Protein AF-A0AAW1IS17-F1 (afdb_monomer)

Structure (mmCIF, N/CA/C/O backbone):
data_AF-A0AAW1IS17-F1
#
_entry.id   AF-A0AAW1IS17-F1
#
loop_
_atom_site.group_PDB
_atom_site.id
_atom_site.type_symbol
_atom_site.label_atom_id
_atom_site.label_alt_id
_atom_site.label_comp_id
_atom_site.label_asym_id
_atom_site.label_entity_id
_atom_site.label_seq_id
_atom_site.pdbx_PDB_ins_code
_atom_site.Cartn_x
_atom_site.Cartn_y
_atom_site.Cartn_z
_atom_site.occupancy
_atom_site.B_iso_or_equiv
_atom_site.auth_seq_id
_atom_site.auth_comp_id
_atom_site.auth_asym_id
_atom_site.auth_atom_id
_atom_site.pdbx_PDB_model_num
ATOM 1 N N . MET A 1 1 ? 43.940 -13.038 4.311 1.00 42.09 1 MET A N 1
ATOM 2 C CA . MET A 1 1 ? 43.296 -12.268 5.399 1.00 42.09 1 MET A CA 1
ATOM 3 C C . MET A 1 1 ? 42.257 -11.357 4.765 1.00 42.09 1 MET A C 1
ATOM 5 O O . MET A 1 1 ? 42.632 -10.518 3.959 1.00 42.09 1 MET A O 1
ATOM 9 N N . GLN A 1 2 ? 40.967 -11.583 5.023 1.00 43.78 2 GLN A N 1
ATOM 10 C CA . GLN A 1 2 ? 39.896 -10.713 4.525 1.00 43.78 2 GLN A CA 1
ATOM 11 C C . GLN A 1 2 ? 39.738 -9.530 5.488 1.00 43.78 2 GLN A C 1
ATOM 13 O O . GLN A 1 2 ? 39.566 -9.728 6.689 1.00 43.78 2 GLN A O 1
ATOM 18 N N . ASN A 1 3 ? 39.851 -8.306 4.970 1.00 50.44 3 ASN A N 1
ATOM 19 C CA . ASN A 1 3 ? 39.680 -7.083 5.749 1.00 50.44 3 ASN A CA 1
ATOM 20 C C . ASN A 1 3 ? 38.184 -6.792 5.908 1.00 50.44 3 ASN A C 1
ATOM 22 O O . ASN A 1 3 ? 37.536 -6.350 4.962 1.00 50.44 3 ASN A O 1
ATOM 26 N N . TYR A 1 4 ? 37.642 -7.023 7.101 1.00 58.69 4 TYR A N 1
ATOM 27 C CA . TYR A 1 4 ? 36.274 -6.636 7.434 1.00 58.69 4 TYR A CA 1
ATOM 28 C C . TYR A 1 4 ? 36.245 -5.157 7.822 1.00 58.69 4 TYR A C 1
ATOM 30 O O . TYR A 1 4 ? 36.807 -4.748 8.838 1.00 58.69 4 TYR A O 1
ATOM 38 N N . THR A 1 5 ? 35.610 -4.327 6.995 1.00 62.66 5 THR A N 1
ATOM 39 C CA . THR A 1 5 ? 35.430 -2.904 7.290 1.00 62.66 5 THR A CA 1
ATOM 40 C C . THR A 1 5 ? 34.110 -2.677 8.014 1.00 62.66 5 THR A C 1
ATOM 42 O O . THR A 1 5 ? 33.048 -2.958 7.465 1.00 62.66 5 THR A O 1
ATOM 45 N N . ASN A 1 6 ? 34.164 -2.100 9.214 1.00 64.94 6 ASN A N 1
ATOM 46 C CA . ASN A 1 6 ? 32.971 -1.657 9.937 1.00 64.94 6 ASN A CA 1
ATOM 47 C C . ASN A 1 6 ? 32.230 -0.574 9.126 1.00 64.94 6 ASN A C 1
ATOM 49 O O . ASN A 1 6 ? 32.788 0.497 8.856 1.00 64.94 6 ASN A O 1
ATOM 53 N N . VAL A 1 7 ? 30.989 -0.870 8.724 1.00 59.91 7 VAL A N 1
ATOM 54 C CA . VAL A 1 7 ? 30.195 -0.055 7.783 1.00 59.91 7 VAL A CA 1
ATOM 55 C C . VAL A 1 7 ? 29.548 1.155 8.471 1.00 59.91 7 VAL A C 1
ATOM 57 O O . VAL A 1 7 ? 29.476 2.234 7.883 1.00 59.91 7 VAL A O 1
ATOM 60 N N . CYS A 1 8 ? 29.181 1.045 9.750 1.00 58.28 8 CYS A N 1
ATOM 61 C CA . CYS A 1 8 ? 28.569 2.145 10.495 1.00 58.28 8 CYS A CA 1
ATOM 62 C C . CYS A 1 8 ? 29.618 2.984 11.236 1.00 58.28 8 CYS A C 1
ATOM 64 O O . CYS A 1 8 ? 29.927 2.743 12.400 1.00 58.28 8 CYS A O 1
ATOM 66 N N . LYS A 1 9 ? 30.154 4.008 10.564 1.00 62.81 9 LYS A N 1
ATOM 67 C CA . LYS A 1 9 ? 30.855 5.121 11.225 1.00 62.81 9 LYS A CA 1
ATOM 68 C C . LYS A 1 9 ? 29.929 6.336 11.263 1.00 62.81 9 LYS A C 1
ATOM 70 O O . LYS A 1 9 ? 29.295 6.650 10.257 1.00 62.81 9 LYS A O 1
ATOM 75 N N . LYS A 1 10 ? 29.863 7.017 12.411 1.00 62.22 10 LYS A N 1
ATOM 76 C CA . LYS A 1 10 ? 29.112 8.272 12.579 1.00 62.22 10 LYS A CA 1
ATOM 77 C C . LYS A 1 10 ? 29.570 9.279 11.507 1.00 62.22 10 LYS A C 1
ATOM 79 O O . LYS A 1 10 ? 30.773 9.445 11.319 1.00 62.22 10 LYS A O 1
ATOM 84 N N . SER A 1 11 ? 28.618 9.899 10.806 1.00 64.88 11 SER A N 1
ATOM 85 C CA . SER A 1 11 ? 28.838 10.959 9.799 1.00 64.88 11 SER A CA 1
ATOM 86 C C . SER A 1 11 ? 29.389 10.551 8.421 1.00 64.88 11 SER A C 1
ATOM 88 O O . SER A 1 11 ? 29.973 11.389 7.738 1.00 64.88 11 SER A O 1
ATOM 90 N N . LYS A 1 12 ? 29.202 9.306 7.961 1.00 67.19 12 LYS A N 1
ATOM 91 C CA . LYS A 1 12 ? 29.369 9.002 6.527 1.00 67.19 12 LYS A CA 1
ATOM 92 C C . LYS A 1 12 ? 28.082 9.307 5.766 1.00 67.19 12 LYS A C 1
ATOM 94 O O . LYS A 1 12 ? 27.038 8.747 6.093 1.00 67.19 12 LYS A O 1
ATOM 99 N N . ASP A 1 13 ? 28.179 10.140 4.733 1.00 68.31 13 ASP A N 1
ATOM 100 C CA . ASP A 1 13 ? 27.081 10.346 3.792 1.00 68.31 13 ASP A CA 1
ATOM 101 C C . ASP A 1 13 ? 26.709 9.029 3.110 1.00 68.31 13 ASP A C 1
ATOM 103 O O . ASP A 1 13 ? 27.579 8.258 2.701 1.00 68.31 13 ASP A O 1
ATOM 107 N N . PHE A 1 14 ? 25.407 8.790 2.946 1.00 64.88 14 PHE A N 1
ATOM 108 C CA . PHE A 1 14 ? 24.859 7.574 2.334 1.00 64.88 14 PHE A CA 1
ATOM 109 C C . PHE A 1 14 ? 25.499 7.264 0.968 1.00 64.88 14 PHE A C 1
ATOM 111 O O . PHE A 1 14 ? 25.840 6.121 0.670 1.00 64.88 14 PHE A O 1
ATOM 118 N N . LYS A 1 15 ? 25.785 8.312 0.186 1.00 64.06 15 LYS A N 1
ATOM 119 C CA . LYS A 1 15 ? 26.452 8.229 -1.124 1.00 64.06 15 LYS A CA 1
ATOM 120 C C . LYS A 1 15 ? 27.902 7.727 -1.051 1.00 64.06 15 LYS A C 1
ATOM 122 O O . LYS A 1 15 ? 28.405 7.170 -2.019 1.00 64.06 15 LYS A O 1
ATOM 127 N N . ALA A 1 16 ? 28.574 7.913 0.086 1.00 62.53 16 ALA A N 1
ATOM 128 C CA . ALA A 1 16 ? 29.955 7.492 0.319 1.00 62.53 16 A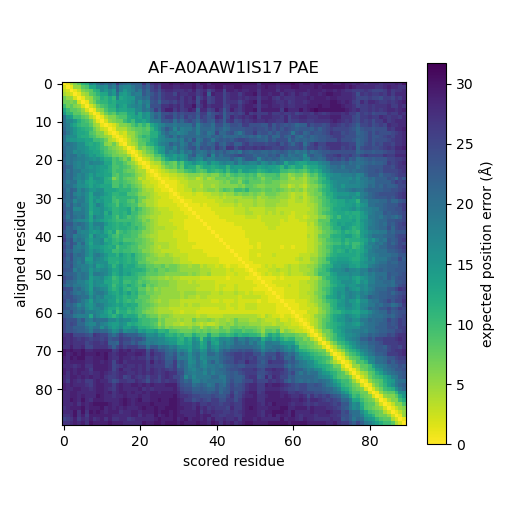LA A CA 1
ATOM 129 C C . ALA A 1 16 ? 30.069 6.064 0.887 1.00 62.53 16 ALA A C 1
ATOM 131 O O . ALA A 1 16 ? 31.178 5.540 1.002 1.00 62.53 16 ALA A O 1
ATOM 132 N N . ILE A 1 17 ? 28.949 5.438 1.274 1.00 65.50 17 ILE A N 1
ATOM 133 C CA . ILE A 1 17 ? 28.928 4.074 1.823 1.00 65.50 17 ILE A CA 1
ATOM 134 C C . ILE A 1 17 ? 28.922 3.034 0.696 1.00 65.50 17 ILE A C 1
ATOM 136 O O . ILE A 1 17 ? 29.561 1.993 0.840 1.00 65.50 17 ILE A O 1
ATOM 140 N N . ASN A 1 18 ? 28.276 3.321 -0.440 1.00 61.78 18 ASN A N 1
ATOM 141 C CA . ASN A 1 18 ? 28.379 2.492 -1.638 1.00 61.78 18 ASN A CA 1
ATOM 142 C C . ASN A 1 18 ? 27.985 3.294 -2.902 1.00 61.78 18 ASN A C 1
ATOM 144 O O . ASN A 1 18 ? 26.804 3.602 -3.062 1.00 61.78 18 ASN A O 1
ATOM 148 N N . PRO A 1 19 ? 28.913 3.617 -3.826 1.00 60.50 19 PRO A N 1
ATOM 149 C CA . PRO A 1 19 ? 28.598 4.365 -5.054 1.00 60.50 19 PRO A CA 1
ATOM 150 C C . PRO A 1 19 ? 27.593 3.650 -5.973 1.00 60.50 19 PRO A C 1
ATOM 152 O O . PRO A 1 19 ? 26.981 4.277 -6.833 1.00 60.50 19 PRO A O 1
ATOM 155 N N . SER A 1 20 ? 27.426 2.334 -5.790 1.00 59.00 20 SER A N 1
ATOM 156 C CA . SER A 1 20 ? 26.458 1.502 -6.511 1.00 59.00 20 SER A CA 1
ATOM 157 C C . SER A 1 20 ? 25.031 1.590 -5.950 1.00 59.00 20 SER A C 1
ATOM 159 O O . SER A 1 20 ? 24.107 1.093 -6.589 1.00 59.00 20 SER A O 1
ATOM 161 N N . MET A 1 21 ? 24.817 2.205 -4.780 1.00 61.34 21 MET A N 1
ATOM 162 C CA . MET A 1 21 ? 23.483 2.461 -4.222 1.00 61.34 21 MET A CA 1
ATOM 163 C C . MET A 1 21 ? 22.932 3.798 -4.729 1.00 61.34 21 MET A C 1
ATOM 165 O O . MET A 1 21 ? 22.622 4.701 -3.954 1.00 61.34 21 MET A O 1
ATOM 169 N N . ASN A 1 22 ? 22.806 3.934 -6.048 1.00 69.31 22 ASN A N 1
ATOM 170 C CA . ASN A 1 22 ? 21.993 5.002 -6.617 1.00 69.31 22 ASN A CA 1
ATOM 171 C C . ASN A 1 22 ? 20.536 4.520 -6.624 1.00 69.31 22 ASN A C 1
ATOM 173 O O . ASN A 1 22 ? 20.227 3.589 -7.374 1.00 69.31 22 ASN A O 1
ATOM 177 N N . PRO A 1 23 ? 19.639 5.086 -5.789 1.00 71.94 23 PRO A N 1
ATOM 178 C CA . PRO A 1 23 ? 18.234 4.712 -5.825 1.00 71.94 23 PRO A CA 1
ATOM 179 C C . PRO A 1 23 ? 17.700 4.994 -7.229 1.00 71.94 23 PRO A C 1
ATOM 181 O O . PRO A 1 23 ? 17.746 6.124 -7.716 1.00 71.94 23 PRO A O 1
ATOM 184 N N . SER A 1 24 ? 17.255 3.937 -7.898 1.00 78.06 24 SER A N 1
ATOM 185 C CA . SER A 1 24 ? 16.657 4.044 -9.223 1.00 78.06 24 SER A CA 1
ATOM 186 C C . SER A 1 24 ? 15.210 4.492 -9.074 1.00 78.06 24 SER A C 1
ATOM 188 O O . SER A 1 24 ? 14.505 4.034 -8.174 1.00 78.06 24 SER A O 1
ATOM 190 N N . SER A 1 25 ? 14.769 5.398 -9.946 1.00 85.88 25 SER A N 1
ATOM 191 C CA . SER A 1 25 ? 13.358 5.774 -10.003 1.00 85.88 25 SER A CA 1
ATOM 192 C C . SER A 1 25 ? 12.531 4.566 -10.443 1.00 85.88 25 SER A C 1
ATOM 194 O O . SER A 1 25 ? 12.896 3.898 -11.411 1.00 85.88 25 SER A O 1
ATOM 196 N N . ILE A 1 26 ? 11.435 4.284 -9.740 1.00 85.88 26 ILE A N 1
ATOM 197 C CA . ILE A 1 26 ? 10.512 3.206 -10.102 1.00 85.88 26 ILE A CA 1
ATOM 198 C C . ILE A 1 26 ? 9.548 3.753 -11.166 1.00 85.88 26 ILE A C 1
ATOM 200 O O . ILE A 1 26 ? 8.880 4.759 -10.904 1.00 85.88 26 ILE A O 1
ATOM 204 N N . PRO A 1 27 ? 9.456 3.136 -12.358 1.00 89.94 27 PRO A N 1
ATOM 205 C CA . PRO A 1 27 ? 8.516 3.572 -13.382 1.00 89.94 27 PRO A CA 1
ATOM 206 C C . PRO A 1 27 ? 7.053 3.461 -12.912 1.00 89.94 27 PRO A C 1
ATOM 208 O O . PRO A 1 27 ? 6.705 2.517 -12.192 1.00 89.94 27 PRO A O 1
ATOM 211 N N . PRO A 1 28 ? 6.163 4.372 -13.343 1.00 86.69 28 PRO A N 1
ATOM 212 C CA . PRO A 1 28 ? 4.724 4.217 -13.144 1.00 86.69 28 PRO A CA 1
ATOM 213 C C . PRO A 1 28 ? 4.210 2.912 -13.764 1.00 86.69 28 PRO A C 1
ATOM 215 O O . PRO A 1 28 ? 4.673 2.509 -14.828 1.00 86.69 28 PRO A O 1
ATOM 218 N N . GLY A 1 29 ? 3.243 2.266 -13.110 1.00 84.00 29 GLY A N 1
ATOM 219 C CA . GLY A 1 29 ? 2.667 1.004 -13.592 1.00 84.00 29 GLY A CA 1
ATOM 220 C C . GLY A 1 29 ? 3.564 -0.221 -13.385 1.00 84.00 29 GLY A C 1
ATOM 221 O O . GLY A 1 29 ? 3.283 -1.278 -13.939 1.00 84.00 29 GLY A O 1
ATOM 222 N N . THR A 1 30 ? 4.635 -0.100 -12.593 1.00 87.12 30 THR A N 1
ATOM 223 C CA . THR A 1 30 ? 5.439 -1.259 -12.184 1.00 87.12 30 THR A CA 1
ATOM 224 C C . THR A 1 30 ? 4.559 -2.263 -11.441 1.00 87.12 30 THR A C 1
ATOM 226 O O . THR A 1 30 ? 3.939 -1.919 -10.435 1.00 87.12 30 THR A O 1
ATOM 229 N N . HIS A 1 31 ? 4.532 -3.501 -11.930 1.00 88.25 31 HIS A N 1
ATOM 230 C CA . HIS A 1 31 ? 3.808 -4.600 -11.302 1.00 88.25 31 HIS A CA 1
ATOM 231 C C . HIS A 1 31 ? 4.389 -4.914 -9.916 1.00 88.25 31 HIS A C 1
ATOM 233 O O . HIS A 1 31 ? 5.605 -5.067 -9.759 1.00 88.25 31 HIS A O 1
ATOM 239 N N . VAL A 1 32 ? 3.520 -5.030 -8.915 1.00 86.75 32 VAL A N 1
ATOM 240 C CA . VAL A 1 32 ? 3.883 -5.456 -7.558 1.00 86.75 32 VAL A CA 1
ATOM 241 C C . VAL A 1 32 ? 3.574 -6.944 -7.443 1.00 86.75 32 VAL A C 1
ATOM 243 O O . VAL A 1 32 ? 2.616 -7.414 -8.022 1.00 86.75 32 VAL A O 1
ATOM 246 N N . ALA A 1 33 ? 4.409 -7.723 -6.758 1.00 89.06 33 ALA A N 1
ATOM 247 C CA . ALA A 1 33 ? 4.123 -9.148 -6.598 1.00 89.06 33 ALA A CA 1
ATOM 248 C C . ALA A 1 33 ? 2.934 -9.370 -5.634 1.00 89.06 33 ALA A C 1
ATOM 250 O O . ALA A 1 33 ? 2.934 -8.745 -4.565 1.00 89.06 33 ALA A O 1
ATOM 251 N N . PRO A 1 34 ? 2.033 -10.337 -5.893 1.00 87.75 34 PRO A N 1
ATOM 252 C CA . PRO A 1 34 ? 0.872 -10.588 -5.030 1.00 87.75 34 PRO A CA 1
ATOM 253 C C . PRO A 1 34 ? 1.224 -10.907 -3.579 1.00 87.75 34 PRO A C 1
ATOM 255 O O . PRO A 1 34 ? 0.607 -10.413 -2.633 1.00 87.75 34 PRO A O 1
ATOM 258 N N . LEU A 1 35 ? 2.309 -11.658 -3.374 1.00 88.81 35 LEU A N 1
ATOM 259 C CA . LEU A 1 35 ? 2.837 -11.947 -2.038 1.00 88.81 35 LEU A CA 1
ATOM 260 C C . LEU A 1 35 ? 3.193 -10.667 -1.266 1.00 88.81 35 LEU A C 1
ATOM 262 O O . LEU A 1 35 ? 2.966 -10.590 -0.062 1.00 88.81 35 LEU A O 1
ATOM 266 N N . LYS A 1 36 ? 3.700 -9.635 -1.952 1.00 90.31 36 LYS A N 1
ATOM 267 C CA . LYS A 1 36 ? 4.017 -8.348 -1.323 1.00 90.31 36 LYS A CA 1
ATOM 268 C C . LYS A 1 36 ? 2.773 -7.546 -0.989 1.00 90.31 36 LYS A C 1
ATOM 270 O O . LYS A 1 36 ? 2.763 -6.880 0.042 1.00 90.31 36 LYS A O 1
ATOM 275 N N . LEU A 1 37 ? 1.722 -7.627 -1.797 1.00 90.81 37 LEU A N 1
ATOM 276 C CA . LEU A 1 37 ? 0.444 -7.014 -1.441 1.00 90.81 37 LEU A CA 1
ATOM 277 C C . LEU A 1 37 ? -0.195 -7.697 -0.230 1.00 90.81 37 LEU A C 1
ATOM 279 O O . LEU A 1 37 ? -0.706 -7.004 0.652 1.00 90.81 37 LEU A O 1
ATOM 283 N N . ARG A 1 38 ? -0.087 -9.029 -0.126 1.00 90.81 38 ARG A N 1
ATOM 284 C CA . ARG A 1 38 ? -0.486 -9.778 1.076 1.00 90.81 38 ARG A CA 1
ATOM 285 C C . ARG A 1 38 ? 0.283 -9.298 2.307 1.00 90.81 38 ARG A C 1
ATOM 287 O O . ARG A 1 38 ? -0.335 -9.005 3.327 1.00 90.81 38 ARG A O 1
ATOM 294 N N . ASP A 1 39 ? 1.605 -9.153 2.200 1.00 93.06 39 ASP A N 1
ATOM 295 C CA . ASP A 1 39 ? 2.443 -8.631 3.287 1.00 93.06 39 ASP A CA 1
ATOM 296 C C . ASP A 1 39 ? 1.995 -7.227 3.722 1.00 93.06 39 ASP A C 1
ATOM 298 O O . ASP A 1 39 ? 1.871 -6.954 4.916 1.00 93.06 39 ASP A O 1
ATOM 302 N N . VAL A 1 40 ? 1.707 -6.343 2.761 1.00 92.56 40 VAL A N 1
ATOM 303 C CA . VAL A 1 40 ? 1.198 -4.990 3.029 1.00 92.56 40 VAL A CA 1
ATOM 304 C C . VAL A 1 40 ? -0.160 -5.047 3.729 1.00 92.56 40 VAL A C 1
ATOM 306 O O . VAL A 1 40 ? -0.345 -4.366 4.734 1.00 92.56 40 VAL A O 1
ATOM 309 N N . SER A 1 41 ? -1.091 -5.884 3.267 1.00 92.12 41 SER A N 1
ATOM 310 C CA . SER A 1 41 ? -2.402 -6.055 3.907 1.00 92.12 41 SER A CA 1
ATOM 311 C C . SER A 1 41 ? -2.274 -6.550 5.351 1.00 92.12 41 SER A C 1
ATOM 313 O O . SER A 1 41 ? -2.911 -6.010 6.258 1.00 92.12 41 SER A O 1
ATOM 315 N N . ASN A 1 42 ? -1.403 -7.533 5.589 1.00 93.19 42 ASN A N 1
ATOM 316 C CA . ASN A 1 42 ? -1.131 -8.064 6.925 1.00 93.19 42 ASN A CA 1
ATOM 317 C C . ASN A 1 42 ? -0.517 -6.998 7.838 1.00 93.19 42 ASN A C 1
ATOM 319 O O . ASN A 1 42 ? -0.911 -6.866 8.998 1.00 93.19 42 ASN A O 1
ATOM 323 N N . LEU A 1 43 ? 0.423 -6.208 7.311 1.00 95.50 43 LEU A N 1
ATOM 324 C CA . LEU A 1 43 ? 1.042 -5.107 8.039 1.00 95.50 43 LEU A CA 1
ATOM 325 C C . LEU A 1 43 ? -0.003 -4.060 8.445 1.00 95.50 43 LEU A C 1
ATOM 327 O O . LEU A 1 43 ? -0.046 -3.649 9.604 1.00 95.50 43 LEU A O 1
ATOM 331 N N . LEU A 1 44 ? -0.865 -3.651 7.512 1.00 95.19 44 LEU A N 1
ATOM 332 C CA . LEU A 1 44 ? -1.895 -2.646 7.769 1.00 95.19 44 LEU A CA 1
ATOM 333 C C . LEU A 1 44 ? -2.926 -3.144 8.783 1.00 95.19 44 LEU A C 1
ATOM 335 O O . LEU A 1 44 ? -3.221 -2.426 9.735 1.00 95.19 44 LEU A O 1
ATOM 339 N N . SER A 1 45 ? -3.380 -4.390 8.650 1.00 94.38 45 SER A N 1
ATOM 340 C CA . SER A 1 45 ? -4.339 -4.992 9.586 1.00 94.38 45 SER A CA 1
ATOM 341 C C . SER A 1 45 ? -3.763 -5.081 11.004 1.00 94.38 45 SER A C 1
ATOM 343 O O . SER A 1 45 ? -4.425 -4.738 11.978 1.00 94.38 45 SER A O 1
ATOM 345 N N . LYS A 1 46 ? -2.477 -5.436 11.138 1.00 96.44 46 LYS A N 1
ATOM 346 C CA . LYS A 1 46 ? -1.803 -5.525 12.443 1.00 96.44 46 LYS A CA 1
ATOM 347 C C . LYS A 1 46 ? -1.644 -4.172 13.145 1.00 96.44 46 LYS A C 1
ATOM 349 O O . LYS A 1 46 ? -1.690 -4.120 14.371 1.00 96.44 46 LYS A O 1
ATOM 354 N N . HIS A 1 47 ? -1.403 -3.096 12.395 1.00 97.00 47 HIS A N 1
ATOM 355 C CA . HIS A 1 47 ? -1.129 -1.773 12.968 1.00 97.00 47 HIS A CA 1
ATOM 356 C C . HIS A 1 47 ? -2.367 -0.889 13.123 1.00 97.00 47 HIS A C 1
ATOM 358 O O . HIS A 1 47 ? -2.398 -0.060 14.031 1.00 97.00 47 HIS A O 1
ATOM 364 N N . PHE A 1 48 ? -3.358 -1.043 12.246 1.00 94.81 48 PHE A N 1
ATOM 365 C CA . PHE A 1 48 ? -4.539 -0.180 12.187 1.00 94.81 48 PHE A CA 1
ATOM 366 C C . PHE A 1 48 ? -5.848 -0.911 12.499 1.00 94.81 48 PHE A C 1
ATOM 368 O O . PHE A 1 48 ? -6.873 -0.246 12.584 1.00 94.81 48 PHE A O 1
ATOM 375 N N . GLY A 1 49 ? -5.809 -2.230 12.709 1.00 94.94 49 GLY A N 1
ATOM 376 C CA . GLY A 1 49 ? -6.989 -3.063 12.928 1.00 94.94 49 GLY A CA 1
ATOM 377 C C . GLY A 1 49 ? -7.574 -3.613 11.628 1.00 94.94 49 GLY A C 1
ATOM 378 O O . GLY A 1 49 ? -7.194 -3.214 10.526 1.00 94.94 49 GLY A O 1
ATOM 379 N N . ASP A 1 50 ? -8.520 -4.540 11.758 1.00 91.00 50 ASP A N 1
ATOM 380 C CA . ASP A 1 50 ? -9.177 -5.194 10.617 1.00 91.00 50 ASP A CA 1
ATOM 381 C C . ASP A 1 50 ? -10.012 -4.211 9.772 1.00 91.00 50 ASP A C 1
ATOM 383 O O . ASP A 1 50 ? -10.274 -4.444 8.592 1.00 91.00 50 ASP A O 1
ATOM 387 N N . ASP A 1 51 ? -10.394 -3.070 10.349 1.00 92.56 51 ASP A N 1
ATOM 388 C CA . ASP A 1 51 ? -11.163 -2.000 9.718 1.00 92.56 51 ASP A CA 1
ATOM 389 C 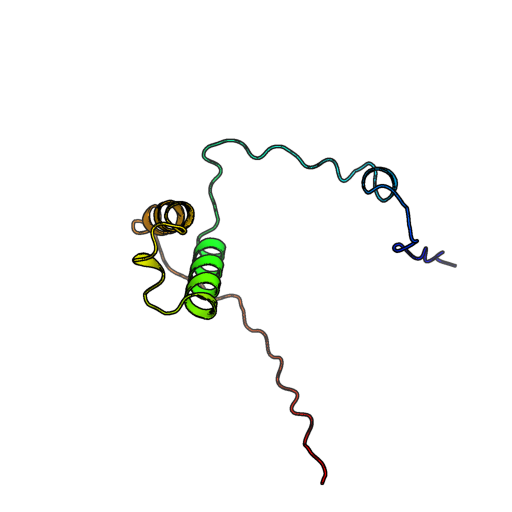C . ASP A 1 51 ? -10.290 -0.938 9.030 1.00 92.56 51 ASP A C 1
ATOM 391 O O . ASP A 1 51 ? -10.803 0.106 8.613 1.00 92.56 51 ASP A O 1
ATOM 395 N N . TRP A 1 52 ? -8.991 -1.199 8.828 1.00 93.75 52 TRP A N 1
ATOM 396 C CA . TRP A 1 52 ? -8.061 -0.266 8.177 1.00 93.75 52 TRP A CA 1
ATOM 397 C C . TRP A 1 52 ? -8.538 0.204 6.791 1.00 93.75 52 TRP A C 1
ATOM 399 O O . TRP A 1 52 ? -8.243 1.326 6.368 1.00 93.75 52 TRP A O 1
ATOM 409 N N . MET A 1 53 ? -9.338 -0.608 6.089 1.00 90.62 53 MET A N 1
ATOM 410 C CA . MET A 1 53 ? -9.952 -0.243 4.808 1.00 90.62 53 MET A CA 1
ATOM 411 C C . MET A 1 53 ? -10.940 0.928 4.906 1.00 90.62 53 MET A C 1
ATOM 413 O O . MET A 1 53 ? -11.216 1.579 3.897 1.00 90.62 53 MET A O 1
ATOM 417 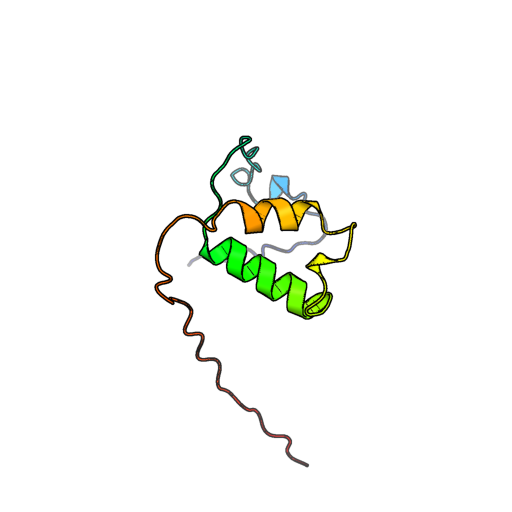N N . SER A 1 54 ? -11.447 1.262 6.090 1.00 93.25 54 SER A N 1
ATOM 418 C CA . SER A 1 54 ? -12.299 2.437 6.303 1.00 93.25 54 SER A CA 1
ATOM 419 C C . SER A 1 54 ? -11.496 3.746 6.375 1.00 93.25 54 SER A C 1
ATOM 421 O O . SER A 1 54 ? -12.004 4.816 6.038 1.00 93.25 54 SER A O 1
ATOM 423 N N . LEU A 1 55 ? -10.203 3.679 6.715 1.00 92.50 55 LEU A N 1
ATOM 424 C CA . LEU A 1 55 ? -9.369 4.854 6.965 1.00 92.50 55 LEU A CA 1
ATOM 425 C C . LEU A 1 55 ? -8.999 5.565 5.659 1.00 92.50 55 LEU A C 1
ATOM 427 O O . LEU A 1 55 ? -8.348 4.998 4.779 1.00 92.50 55 LEU A O 1
ATOM 431 N N . ASN A 1 56 ? -9.402 6.827 5.501 1.00 92.81 56 ASN A N 1
ATOM 432 C CA . ASN A 1 56 ? -9.130 7.593 4.276 1.00 92.81 56 ASN A CA 1
ATOM 433 C C . ASN A 1 56 ? -7.627 7.870 4.064 1.00 92.81 56 ASN A C 1
ATOM 435 O O . ASN A 1 56 ? -7.145 7.958 2.933 1.00 92.81 56 ASN A O 1
ATOM 439 N N . THR A 1 57 ? -6.867 7.935 5.158 1.00 93.88 57 THR A N 1
ATOM 440 C CA . THR A 1 57 ? -5.408 8.116 5.160 1.00 93.88 57 THR A CA 1
ATOM 441 C C . THR A 1 57 ? -4.655 6.958 4.502 1.00 93.88 57 THR A C 1
ATOM 443 O O . THR A 1 57 ? -3.523 7.147 4.068 1.00 93.88 57 THR A O 1
ATOM 446 N N . LEU A 1 58 ? -5.282 5.783 4.375 1.00 92.75 58 LEU A N 1
ATOM 447 C CA . LEU A 1 58 ? -4.703 4.586 3.759 1.00 92.75 58 LEU A CA 1
ATOM 448 C C . LEU A 1 58 ? -5.194 4.347 2.320 1.00 92.75 58 LEU A C 1
ATOM 450 O O . LEU A 1 58 ? -4.959 3.277 1.765 1.00 92.75 58 LEU A O 1
ATOM 454 N N . SER A 1 59 ? -5.866 5.323 1.698 1.00 91.00 59 SER A N 1
ATOM 455 C CA . SER A 1 59 ? -6.437 5.222 0.339 1.00 91.00 59 SER A CA 1
ATOM 456 C C . SER A 1 59 ? -5.445 4.752 -0.730 1.00 91.00 59 SER A C 1
ATOM 458 O O . SER A 1 59 ? -5.817 3.962 -1.594 1.00 91.00 59 SER A O 1
ATOM 460 N N . PHE A 1 60 ? -4.176 5.158 -0.633 1.00 89.88 60 PHE A N 1
ATOM 461 C CA . PHE A 1 60 ? -3.110 4.683 -1.519 1.00 89.88 60 PHE A CA 1
ATOM 462 C C . PHE A 1 60 ? -2.998 3.148 -1.539 1.00 89.88 60 PHE A C 1
ATOM 464 O O . PHE A 1 60 ? -2.924 2.547 -2.607 1.00 89.88 60 PHE A O 1
ATOM 471 N N . TYR A 1 61 ? -3.040 2.507 -0.368 1.00 90.12 61 TYR A N 1
ATOM 472 C CA . TYR A 1 61 ? -2.874 1.058 -0.241 1.00 90.12 61 TYR A CA 1
ATOM 473 C C . TYR A 1 61 ? -4.112 0.271 -0.673 1.00 90.12 61 TYR A C 1
ATOM 475 O O . TYR A 1 61 ? -3.980 -0.853 -1.143 1.00 90.12 61 TYR A O 1
ATOM 483 N N . LYS A 1 62 ? -5.305 0.871 -0.584 1.00 87.44 62 LYS A N 1
ATOM 484 C CA . LYS A 1 62 ? -6.557 0.249 -1.052 1.00 87.44 62 LYS A CA 1
ATOM 485 C C . LYS A 1 62 ? -6.529 0.023 -2.561 1.00 87.44 62 LYS A C 1
ATOM 487 O O . LYS A 1 62 ? -6.896 -1.040 -3.044 1.00 87.44 62 LYS A O 1
ATOM 492 N N . ASN A 1 63 ? -6.028 1.015 -3.292 1.00 81.38 63 ASN A N 1
ATOM 493 C CA . ASN A 1 63 ? -5.906 0.934 -4.745 1.00 81.38 63 ASN A CA 1
ATOM 494 C C . ASN A 1 63 ? -4.868 -0.111 -5.180 1.00 81.38 63 ASN A C 1
ATOM 496 O O . ASN A 1 63 ? -4.990 -0.660 -6.269 1.00 81.38 63 ASN A O 1
ATOM 500 N N . LEU A 1 64 ? -3.866 -0.392 -4.336 1.00 83.00 64 LEU A N 1
ATOM 501 C CA . LEU A 1 64 ? -2.878 -1.437 -4.595 1.00 83.00 64 LEU A CA 1
ATOM 502 C C . LEU A 1 64 ? -3.485 -2.833 -4.435 1.00 83.00 64 LEU A C 1
ATOM 504 O O . LEU A 1 64 ? -3.292 -3.668 -5.307 1.00 83.00 64 LEU A O 1
ATOM 508 N N . THR A 1 65 ? -4.244 -3.088 -3.366 1.00 75.81 65 THR A N 1
ATOM 509 C CA . THR A 1 65 ? -4.786 -4.427 -3.080 1.00 75.81 65 THR A CA 1
ATOM 510 C C . THR A 1 65 ? -6.004 -4.805 -3.926 1.00 75.81 65 THR A C 1
ATOM 512 O O . THR A 1 65 ? -6.251 -5.988 -4.129 1.00 75.81 65 THR A O 1
ATOM 515 N N . MET A 1 66 ? -6.767 -3.833 -4.436 1.00 70.00 66 MET A N 1
ATOM 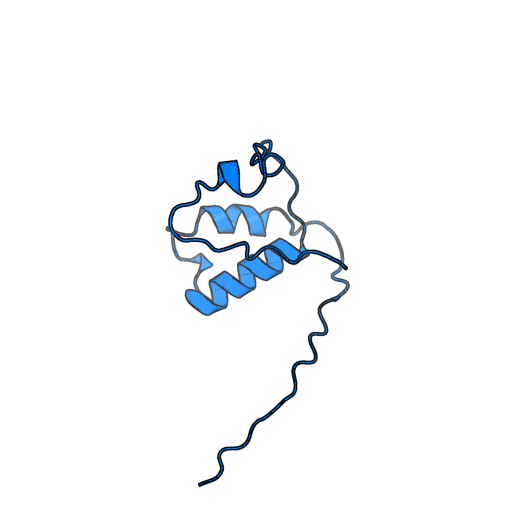516 C CA . MET A 1 66 ? -7.947 -4.085 -5.279 1.00 70.00 66 MET A CA 1
ATOM 517 C C . MET A 1 66 ? -7.613 -4.455 -6.733 1.00 70.00 66 MET A C 1
ATOM 519 O O . MET A 1 66 ? -8.474 -4.979 -7.431 1.00 70.00 66 MET A O 1
ATOM 523 N N . ALA A 1 67 ? -6.394 -4.183 -7.205 1.00 62.09 67 ALA A N 1
ATOM 524 C CA . ALA A 1 67 ? -6.015 -4.380 -8.605 1.00 62.09 67 ALA A CA 1
ATOM 525 C C . ALA A 1 67 ? -5.732 -5.847 -8.994 1.00 62.09 67 ALA A C 1
ATOM 527 O O . ALA A 1 67 ? -5.629 -6.136 -10.181 1.00 62.09 67 ALA A O 1
ATOM 528 N N . GLU A 1 68 ? -5.608 -6.765 -8.028 1.00 57.62 68 GLU A N 1
ATOM 529 C CA . GLU A 1 68 ? -5.148 -8.146 -8.266 1.00 57.62 68 GLU A CA 1
ATOM 530 C C . GLU A 1 68 ? -6.215 -9.229 -8.050 1.00 57.62 68 GLU A C 1
ATOM 532 O O . GLU A 1 68 ? -5.922 -10.414 -8.172 1.00 57.62 68 GLU A O 1
ATOM 537 N N . SER A 1 69 ? -7.470 -8.873 -7.764 1.00 53.81 69 SER A N 1
ATOM 538 C CA . SER A 1 69 ? -8.529 -9.865 -7.512 1.00 53.81 69 SER A CA 1
ATOM 539 C C . SER A 1 69 ? -8.971 -10.682 -8.743 1.00 53.81 69 SER A C 1
ATOM 541 O O . SER A 1 69 ? -10.003 -11.346 -8.672 1.00 53.81 69 SER A O 1
ATOM 543 N N . GLU A 1 70 ? -8.233 -10.644 -9.857 1.00 51.34 70 GLU A N 1
ATOM 544 C CA . GLU A 1 70 ? -8.597 -11.325 -11.107 1.00 51.34 70 GLU A CA 1
ATOM 545 C C . GLU A 1 70 ? -7.698 -12.506 -11.515 1.00 51.34 70 GLU A C 1
ATOM 547 O O . GLU A 1 70 ? -8.112 -13.216 -12.427 1.00 51.34 70 GLU A O 1
ATOM 552 N N . ASP A 1 71 ? -6.555 -12.808 -10.870 1.00 46.47 71 ASP A N 1
ATOM 553 C CA . ASP A 1 71 ? -5.766 -13.982 -11.303 1.00 46.47 71 ASP A CA 1
ATOM 554 C C . ASP A 1 71 ? -4.937 -14.710 -10.215 1.00 46.47 71 ASP A C 1
ATOM 556 O O . ASP A 1 71 ? -4.079 -14.144 -9.544 1.00 46.47 71 ASP A O 1
ATOM 560 N N . ASP A 1 72 ? -5.259 -16.001 -10.105 1.00 44.09 72 ASP A N 1
ATOM 561 C CA . ASP A 1 72 ? -4.513 -17.209 -9.717 1.00 44.09 72 ASP A CA 1
ATOM 562 C C . ASP A 1 72 ? -3.645 -17.329 -8.428 1.00 44.09 72 ASP A C 1
ATOM 564 O O . ASP 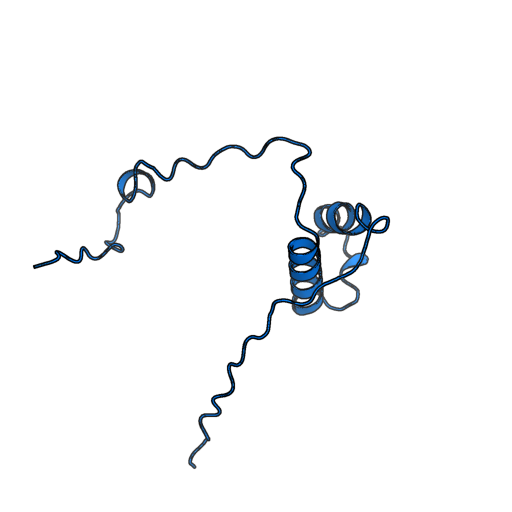A 1 72 ? -2.5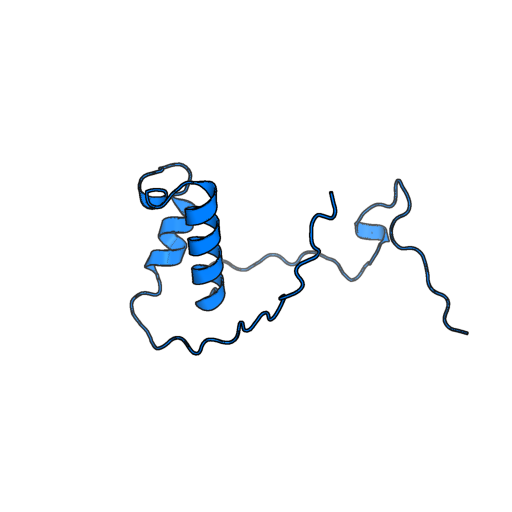58 -16.779 -8.273 1.00 44.09 72 ASP A O 1
ATOM 568 N N . ASN A 1 73 ? -4.140 -18.224 -7.557 1.00 48.53 73 ASN A N 1
ATOM 569 C CA . ASN A 1 73 ? -3.476 -19.238 -6.715 1.00 48.53 73 ASN A CA 1
ATOM 570 C C . ASN A 1 73 ? -2.216 -18.889 -5.868 1.00 48.53 73 ASN A C 1
ATOM 572 O O . ASN A 1 73 ? -1.102 -18.790 -6.388 1.00 48.53 73 ASN A O 1
ATOM 576 N N . PRO A 1 74 ? -2.316 -18.867 -4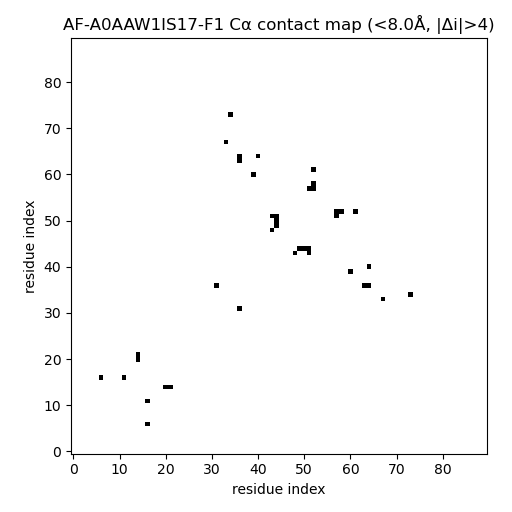.520 1.00 49.47 74 PRO A N 1
ATOM 577 C CA . PRO A 1 74 ? -1.159 -18.677 -3.651 1.00 49.47 74 PRO A CA 1
ATOM 578 C C . PRO A 1 74 ? -0.414 -19.999 -3.380 1.00 49.47 74 PRO A C 1
ATOM 580 O O . PRO A 1 74 ? -0.847 -20.818 -2.570 1.00 49.47 74 PRO A O 1
ATOM 583 N N . GLN A 1 75 ? 0.774 -20.173 -3.971 1.00 45.62 75 GLN A N 1
ATOM 584 C CA . GLN A 1 75 ? 1.801 -21.038 -3.375 1.00 45.62 75 GLN A CA 1
ATOM 585 C C . GLN A 1 75 ? 2.457 -20.312 -2.194 1.00 45.62 75 GLN A C 1
ATOM 587 O O . GLN A 1 75 ? 3.084 -19.263 -2.344 1.00 45.62 75 GLN A O 1
ATOM 592 N N . ASP A 1 76 ? 2.293 -20.891 -1.008 1.00 45.91 76 ASP A N 1
ATOM 593 C CA . ASP A 1 76 ? 2.828 -20.391 0.252 1.00 45.91 76 ASP A CA 1
ATOM 594 C C . ASP A 1 76 ? 4.313 -20.767 0.389 1.00 45.91 76 ASP A C 1
ATOM 596 O O . ASP A 1 76 ? 4.664 -21.944 0.471 1.00 45.91 76 ASP A O 1
ATOM 600 N N . VAL A 1 77 ? 5.204 -19.771 0.382 1.00 52.22 77 VAL A N 1
ATOM 601 C CA . VAL A 1 77 ? 6.657 -19.961 0.560 1.00 52.22 77 VAL A CA 1
ATOM 602 C C . VAL A 1 77 ? 7.163 -19.038 1.666 1.00 52.22 77 VAL A C 1
ATOM 604 O O . VAL A 1 77 ? 8.036 -18.202 1.454 1.00 52.22 77 VAL A O 1
ATOM 607 N N . CYS A 1 78 ? 6.580 -19.135 2.860 1.00 44.41 78 CYS A N 1
ATOM 608 C CA . CYS A 1 78 ? 7.070 -18.428 4.047 1.00 44.41 78 CYS A CA 1
ATOM 609 C C . CYS A 1 78 ? 6.976 -19.318 5.297 1.00 44.41 78 CYS A C 1
ATOM 611 O O . CYS A 1 78 ? 6.275 -18.991 6.250 1.00 44.41 78 CYS A O 1
ATOM 613 N N . GLN A 1 79 ? 7.698 -20.440 5.311 1.00 40.03 79 GLN A N 1
ATOM 614 C CA . GLN A 1 79 ? 7.925 -21.213 6.533 1.00 40.03 79 GLN A CA 1
ATOM 615 C C . GLN A 1 79 ? 9.087 -20.573 7.312 1.00 40.03 79 GLN A C 1
ATOM 617 O O . GLN A 1 79 ? 10.248 -20.910 7.088 1.00 40.03 79 GLN A O 1
ATOM 622 N N . ASN A 1 80 ? 8.792 -19.619 8.197 1.00 47.22 80 ASN A N 1
ATOM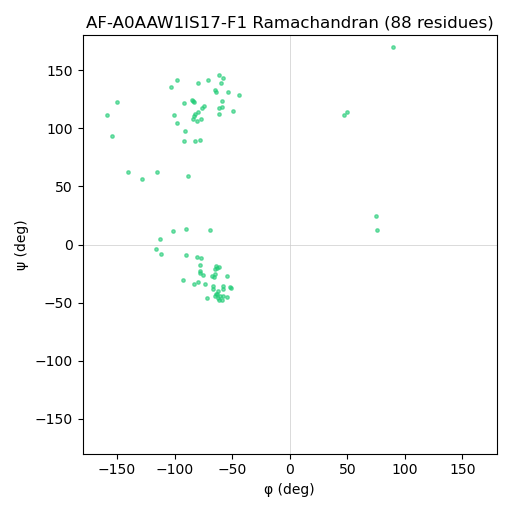 623 C CA . ASN A 1 80 ? 9.755 -19.184 9.211 1.00 47.22 80 ASN A CA 1
ATOM 624 C C . ASN A 1 80 ? 9.527 -20.041 10.461 1.00 47.22 80 ASN A C 1
ATOM 626 O O . ASN A 1 80 ? 8.609 -19.783 11.236 1.00 47.22 80 ASN A O 1
ATOM 630 N N . ASN A 1 81 ? 10.333 -21.094 10.613 1.00 49.78 81 ASN A N 1
ATOM 631 C CA . ASN A 1 81 ? 10.487 -21.794 11.884 1.00 49.78 81 ASN A CA 1
ATOM 632 C C . ASN A 1 81 ? 11.415 -20.953 12.767 1.00 49.78 81 ASN A C 1
ATOM 634 O O . ASN A 1 81 ? 12.626 -21.146 12.726 1.00 49.78 81 ASN A O 1
ATOM 638 N N . ASP A 1 82 ? 10.846 -20.038 13.543 1.00 50.12 82 ASP A N 1
ATOM 639 C CA . ASP A 1 82 ? 11.522 -19.433 14.693 1.00 50.12 82 ASP A CA 1
ATOM 640 C C . ASP A 1 82 ? 10.762 -19.837 15.969 1.00 50.12 82 ASP A C 1
ATOM 642 O O . ASP A 1 82 ? 10.191 -19.011 16.680 1.00 50.12 82 ASP A O 1
ATOM 646 N N . ASP A 1 83 ? 10.728 -21.146 16.233 1.00 50.72 83 ASP A N 1
ATOM 647 C CA . ASP A 1 83 ? 10.565 -21.666 17.588 1.00 50.72 83 ASP A CA 1
ATOM 648 C C . ASP A 1 83 ? 11.920 -21.520 18.288 1.00 50.72 83 ASP A C 1
ATOM 650 O O . ASP A 1 83 ? 12.843 -22.252 17.962 1.00 50.72 83 ASP A O 1
ATOM 654 N N . GLU A 1 84 ? 12.055 -20.597 19.239 1.00 49.81 84 GLU A N 1
ATOM 655 C CA . GLU A 1 84 ? 12.928 -20.801 20.404 1.00 49.81 84 GLU A CA 1
ATOM 656 C C . GLU A 1 84 ? 12.423 -19.936 21.569 1.00 49.81 84 GLU A C 1
ATOM 658 O O . GLU A 1 84 ? 12.716 -18.750 21.737 1.00 49.81 84 GLU A O 1
ATOM 663 N N . SER A 1 85 ? 11.600 -20.598 22.375 1.00 47.69 85 SER A N 1
ATOM 664 C CA . SER A 1 85 ? 11.172 -20.224 23.714 1.00 47.69 85 SER A CA 1
ATOM 665 C C . SER A 1 85 ? 12.384 -20.145 24.655 1.00 47.69 85 SER A C 1
ATOM 667 O O . SER A 1 85 ? 12.912 -21.182 25.052 1.00 47.69 85 SER A O 1
ATOM 669 N N . TYR A 1 86 ? 12.757 -18.951 25.128 1.00 56.47 86 TYR A N 1
ATOM 670 C CA . TYR A 1 86 ? 13.546 -18.829 26.360 1.00 56.47 86 TYR A CA 1
ATOM 671 C C . TYR A 1 86 ? 12.642 -18.505 27.550 1.00 56.47 86 TYR A C 1
ATOM 673 O O . TYR A 1 86 ? 12.147 -17.393 27.732 1.00 56.47 86 TYR A O 1
ATOM 681 N N . LEU A 1 87 ? 12.438 -19.554 28.343 1.00 50.72 87 LEU A N 1
ATOM 682 C CA . LEU A 1 87 ? 11.818 -19.598 29.657 1.00 50.72 87 LEU A CA 1
ATOM 683 C C . LEU A 1 87 ? 12.287 -18.470 30.588 1.00 50.72 87 LEU A C 1
ATOM 685 O O . LEU A 1 87 ? 13.476 -18.320 30.869 1.00 50.72 87 LEU A O 1
ATOM 689 N N . LEU A 1 88 ? 11.302 -17.778 31.165 1.00 48.34 88 LEU A N 1
ATOM 690 C CA . LEU A 1 88 ? 11.371 -17.205 32.508 1.00 48.34 88 LEU A CA 1
ATOM 691 C C . LEU A 1 88 ? 11.863 -18.279 33.492 1.00 48.34 88 LEU A C 1
ATOM 693 O O . LEU A 1 88 ? 11.157 -19.256 33.741 1.00 48.34 88 LEU A O 1
ATOM 697 N N . GLN A 1 89 ? 13.039 -18.078 34.082 1.00 43.47 89 GLN A N 1
ATOM 698 C CA . GLN A 1 89 ? 13.348 -18.647 35.391 1.00 43.47 89 GLN A CA 1
ATOM 699 C C . GLN A 1 89 ? 13.174 -17.544 36.432 1.00 43.47 89 GLN A C 1
ATOM 701 O O . GLN A 1 89 ? 13.882 -16.537 36.424 1.00 43.47 89 GLN A O 1
ATOM 706 N N . VAL A 1 90 ? 12.139 -17.750 37.246 1.00 43.72 90 VAL A N 1
ATOM 707 C CA . VAL A 1 90 ? 11.951 -17.171 38.580 1.00 43.72 90 VAL A CA 1
ATOM 708 C C . VAL A 1 90 ? 13.033 -17.712 39.507 1.00 43.72 90 VAL A C 1
ATOM 710 O O . VAL A 1 90 ? 13.351 -18.916 39.370 1.00 43.72 90 VAL A O 1
#

pLDDT: mean 71.53, std 18.7, range [40.03, 97.0]

Radius of gyration: 20.45 Å; Cα contacts (8 Å, |Δi|>4): 20; chains: 1; bounding box: 56×33×52 Å

Foldseek 3Di:
DDDDDDQDDPDDDPCRSDVVPPDDDDDPPPDDDLVVLVVVLVVQCVPPNPVSVVDPVCVVSVVVNVPPPPDDDDDDDDPDPPDDDDDDDD

Secondary structure (DSSP, 8-state):
---------TT--HHHH-TT--PPPPPTTPPPPHHHHHHHHHHHHHHH-TTGGG-GGGHHHHHHHGGGTTS-------------------

Mean predicted aligned error: 15.81 Å

Solvent-ac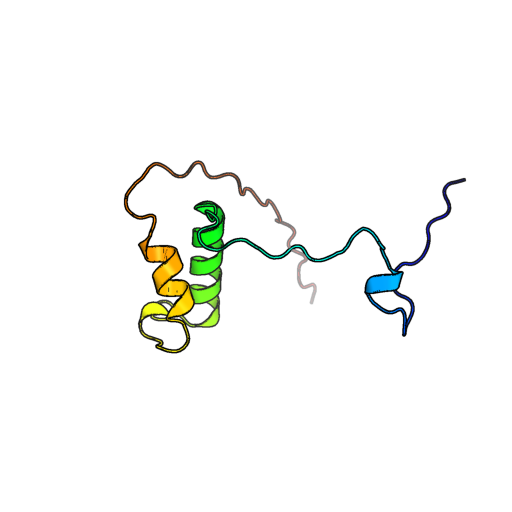cessible surface area (backbone atoms only — not comparable to full-atom values): 6498 Å² total; per-residue (Å²): 134,86,87,84,74,83,83,88,56,92,90,66,54,72,67,78,75,39,81,84,70,64,87,74,83,80,63,88,87,66,85,76,57,68,71,56,48,50,51,50,52,53,52,42,32,74,76,60,37,89,61,38,85,73,43,73,94,45,48,73,58,53,62,62,61,64,72,57,85,83,73,84,83,89,82,85,87,76,87,78,87,78,85,78,87,82,77,87,78,130

Organism: Popillia japonica (NCBI:txid7064)

Sequence (90 aa):
MQNYTNVCKKSKDFKAINPSMNPSSIPPGTHVAPLKLRDVSNLLSKHFGDDWMSLNTLSFYKNLTMAESEDDNPQDVCQNNDDESYLLQV